Protein AF-A0A2N2MBZ8-F1 (afdb_monomer)

Sequence (70 aa):
AARIFAIADTFDAMTNDRPYRKAFYTEEALEEIQHCSNFQFDPEIVDAFLKAFEQARKPIANESSNLNSI

pLDDT: mean 87.84, std 14.91, range [50.06, 97.81]

Mean predicted aligned error: 7.7 Å

Secondary structure (DSSP, 8-state):
-HHHHHHHHHHHHHHS-BTTBPPPPHHHHHHHHHHTBTTTB-HHHHHHHHHHHHHHHS------------

Solvent-accessible surface area (backbone atoms only — not comparable to full-atom values): 4366 Å² total; per-residue (Å²): 112,70,72,59,50,52,52,51,52,52,45,53,62,35,54,38,74,47,102,89,43,78,41,42,54,70,66,59,42,51,50,50,53,57,70,36,38,77,76,80,40,59,49,72,55,47,53,50,49,55,53,52,51,54,57,70,66,46,76,82,76,76,85,85,76,86,90,84,88,129

Foldseek 3Di:
DVQLVVLVVQLCVQQDDDPVDDHDDSVVSLVVLCVCDPPNHDVVSNVVVVVVVVVVPPPPPPPPDDDDDD

Structure (mmCIF, N/CA/C/O backbone):
data_AF-A0A2N2MBZ8-F1
#
_entry.id   AF-A0A2N2MBZ8-F1
#
loop_
_atom_site.group_PDB
_atom_site.id
_atom_site.type_symbol
_atom_site.label_atom_id
_atom_site.label_alt_id
_atom_site.label_comp_id
_atom_site.label_asym_id
_atom_site.label_entity_id
_atom_site.label_seq_id
_atom_site.pdbx_PDB_ins_code
_atom_site.Cartn_x
_atom_site.Cartn_y
_atom_site.Cartn_z
_atom_site.occupancy
_atom_site.B_iso_or_equiv
_atom_site.auth_seq_id
_atom_site.auth_comp_id
_atom_site.auth_asym_id
_atom_site.auth_atom_id
_atom_site.pdbx_PDB_model_num
ATOM 1 N N . ALA A 1 1 ? -13.894 -8.716 -1.705 1.00 69.06 1 ALA A N 1
ATOM 2 C CA . ALA A 1 1 ? -12.727 -9.226 -2.457 1.00 69.06 1 ALA A CA 1
ATOM 3 C C . ALA A 1 1 ? -11.974 -8.108 -3.189 1.00 69.06 1 ALA A C 1
ATOM 5 O O . ALA A 1 1 ? -10.856 -7.823 -2.790 1.00 69.06 1 ALA A O 1
ATOM 6 N N . ALA A 1 2 ? -12.568 -7.417 -4.176 1.00 90.19 2 ALA A N 1
ATOM 7 C CA . ALA A 1 2 ? -11.860 -6.432 -5.020 1.00 90.19 2 ALA A CA 1
ATOM 8 C C . ALA A 1 2 ? -11.119 -5.305 -4.264 1.00 90.19 2 ALA A C 1
ATOM 10 O O . ALA A 1 2 ? -10.039 -4.905 -4.671 1.00 90.19 2 ALA A O 1
ATOM 11 N N . ARG A 1 3 ? -11.658 -4.832 -3.133 1.00 92.62 3 ARG A N 1
ATOM 12 C CA . ARG A 1 3 ? -11.064 -3.735 -2.345 1.00 92.62 3 ARG A CA 1
ATOM 13 C C . ARG A 1 3 ? -9.729 -4.106 -1.686 1.00 92.62 3 ARG A C 1
ATOM 15 O O . ARG A 1 3 ? -8.845 -3.271 -1.602 1.00 92.62 3 ARG A O 1
ATOM 22 N N . ILE A 1 4 ? -9.582 -5.363 -1.261 1.00 94.00 4 ILE A N 1
ATOM 23 C CA . ILE A 1 4 ? -8.326 -5.881 -0.695 1.00 94.00 4 ILE A CA 1
ATOM 24 C C . ILE A 1 4 ? -7.288 -6.024 -1.810 1.00 94.00 4 ILE A C 1
ATOM 26 O O . ILE A 1 4 ? -6.155 -5.580 -1.663 1.00 94.00 4 ILE A O 1
ATOM 30 N N . PHE A 1 5 ? -7.702 -6.586 -2.951 1.00 95.19 5 PHE A N 1
ATOM 31 C CA . PHE A 1 5 ? -6.834 -6.716 -4.121 1.00 95.19 5 PHE A CA 1
ATOM 32 C C . PHE A 1 5 ? -6.348 -5.364 -4.642 1.00 95.19 5 PHE A C 1
ATOM 34 O O . PHE A 1 5 ? -5.196 -5.270 -5.028 1.00 95.19 5 PHE A O 1
ATOM 41 N N . ALA A 1 6 ? -7.178 -4.319 -4.604 1.00 95.94 6 ALA A N 1
ATOM 42 C CA . ALA A 1 6 ? -6.772 -2.981 -5.029 1.00 95.94 6 ALA A CA 1
ATOM 43 C C . ALA A 1 6 ? -5.598 -2.428 -4.201 1.00 95.94 6 ALA A C 1
ATOM 45 O O . ALA A 1 6 ? -4.665 -1.864 -4.767 1.00 95.94 6 ALA A O 1
ATOM 46 N N . ILE A 1 7 ? -5.619 -2.621 -2.878 1.00 96.69 7 ILE A N 1
ATOM 47 C CA . ILE A 1 7 ? -4.513 -2.206 -2.004 1.00 96.69 7 ILE A CA 1
ATOM 48 C C . ILE A 1 7 ? -3.274 -3.064 -2.274 1.00 96.69 7 ILE A C 1
ATOM 50 O O . ILE A 1 7 ? -2.186 -2.519 -2.424 1.00 96.69 7 ILE A O 1
ATOM 54 N N . ALA A 1 8 ? -3.437 -4.385 -2.397 1.00 95.38 8 ALA A N 1
ATOM 55 C CA . ALA A 1 8 ? -2.325 -5.296 -2.669 1.00 95.38 8 ALA A CA 1
ATOM 56 C C . ALA A 1 8 ? -1.643 -5.018 -4.022 1.00 95.38 8 ALA A C 1
ATOM 58 O O . ALA A 1 8 ? -0.420 -4.959 -4.081 1.00 95.38 8 ALA A O 1
ATOM 59 N N . ASP A 1 9 ? -2.421 -4.799 -5.085 1.00 95.81 9 ASP A N 1
ATOM 60 C CA . ASP A 1 9 ? -1.919 -4.461 -6.423 1.00 95.81 9 ASP A CA 1
ATOM 61 C C . ASP A 1 9 ? -1.207 -3.103 -6.427 1.00 95.81 9 ASP A C 1
ATOM 63 O O . ASP A 1 9 ? -0.124 -2.964 -6.989 1.00 95.81 9 ASP A O 1
ATOM 67 N N . THR A 1 10 ? -1.765 -2.112 -5.721 1.00 96.06 10 THR A N 1
ATOM 68 C CA . THR A 1 10 ? -1.127 -0.794 -5.581 1.00 96.06 10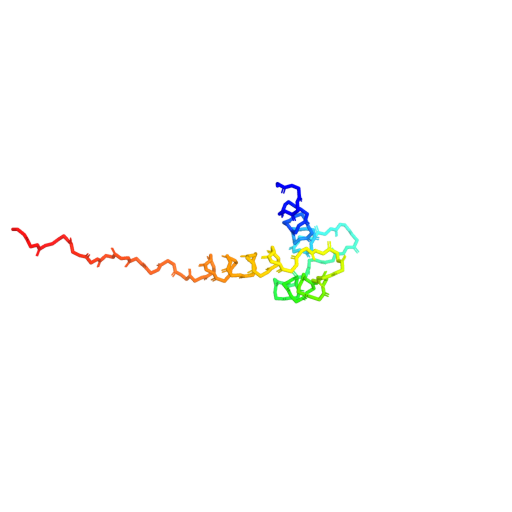 THR A CA 1
ATOM 69 C C . THR A 1 10 ? 0.188 -0.896 -4.810 1.00 96.06 10 THR A C 1
ATOM 71 O O . THR A 1 10 ? 1.188 -0.318 -5.232 1.00 96.06 10 THR A O 1
ATOM 74 N N . PHE A 1 11 ? 0.214 -1.647 -3.706 1.00 96.69 11 PHE A N 1
ATOM 75 C CA . PHE A 1 11 ? 1.428 -1.873 -2.924 1.00 96.69 11 PHE A CA 1
ATOM 76 C C . PHE A 1 11 ? 2.515 -2.549 -3.766 1.00 96.69 11 PHE A C 1
ATOM 78 O O . PHE A 1 11 ? 3.620 -2.020 -3.870 1.00 96.69 11 PHE A O 1
ATOM 85 N N . ASP A 1 12 ? 2.181 -3.653 -4.439 1.00 95.94 12 ASP A N 1
ATOM 86 C CA . ASP A 1 12 ? 3.105 -4.386 -5.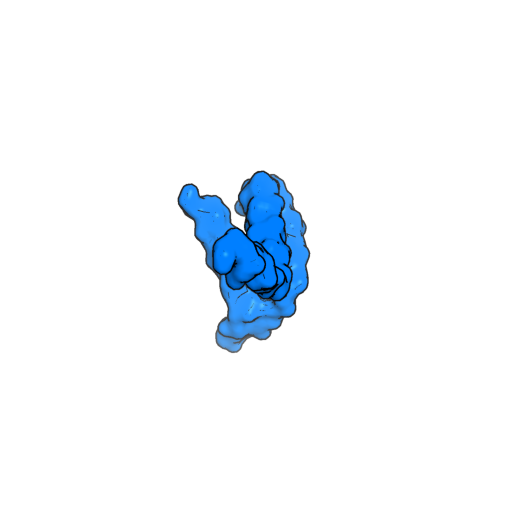311 1.00 95.94 12 ASP A CA 1
ATOM 87 C C . ASP A 1 12 ? 3.632 -3.503 -6.452 1.00 95.94 12 ASP A C 1
ATOM 89 O O . ASP A 1 12 ? 4.828 -3.483 -6.757 1.00 95.94 12 ASP A O 1
ATOM 93 N N . ALA A 1 13 ? 2.756 -2.686 -7.040 1.00 95.62 13 ALA A N 1
ATOM 94 C CA . ALA A 1 13 ? 3.138 -1.718 -8.054 1.00 95.62 13 ALA A CA 1
ATOM 95 C C . ALA A 1 13 ? 4.131 -0.668 -7.550 1.00 95.62 13 ALA A C 1
ATOM 97 O O . ALA A 1 13 ? 4.944 -0.193 -8.350 1.00 95.62 13 ALA A O 1
ATOM 98 N N . MET A 1 14 ? 4.057 -0.298 -6.269 1.00 96.69 14 MET A N 1
ATOM 99 C CA . MET A 1 14 ? 4.952 0.678 -5.660 1.00 96.69 14 MET A CA 1
ATOM 100 C C . MET A 1 14 ? 6.301 0.086 -5.274 1.00 96.69 14 MET A C 1
ATOM 102 O O . MET A 1 14 ? 7.313 0.755 -5.482 1.00 96.69 14 MET A O 1
ATOM 106 N N . THR A 1 15 ? 6.330 -1.132 -4.735 1.00 97.00 15 THR A N 1
ATOM 107 C CA . THR A 1 15 ? 7.541 -1.750 -4.166 1.00 97.00 15 THR A CA 1
ATOM 108 C C . THR A 1 15 ? 8.378 -2.537 -5.171 1.00 97.00 15 THR A C 1
ATOM 110 O O . THR A 1 15 ? 9.450 -3.022 -4.817 1.00 97.00 15 THR A O 1
ATOM 113 N N . ASN A 1 16 ? 7.924 -2.662 -6.418 1.00 95.06 16 ASN A N 1
ATOM 114 C CA . ASN A 1 16 ? 8.675 -3.311 -7.490 1.00 95.06 16 ASN A CA 1
ATOM 115 C C . ASN A 1 16 ? 9.193 -2.301 -8.519 1.00 95.06 16 ASN A C 1
ATOM 117 O O . ASN A 1 16 ? 8.506 -1.348 -8.894 1.00 95.06 16 ASN A O 1
ATOM 121 N N . ASP A 1 17 ? 10.410 -2.540 -9.015 1.00 93.81 17 ASP A N 1
ATOM 122 C CA . ASP A 1 17 ? 10.996 -1.747 -10.094 1.00 93.81 17 ASP A CA 1
ATOM 123 C C . ASP A 1 17 ? 10.140 -1.874 -11.364 1.00 93.81 17 ASP A C 1
ATOM 125 O O . ASP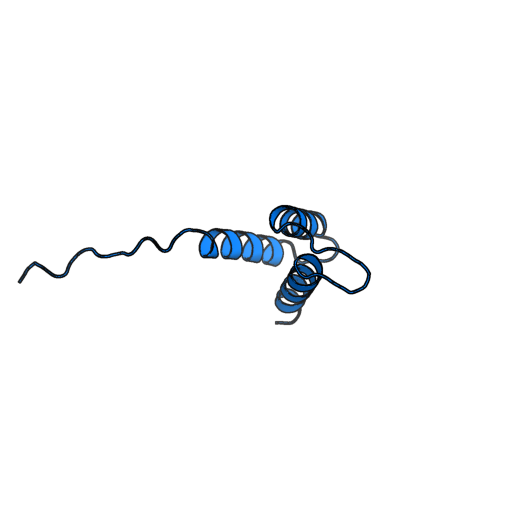 A 1 17 ? 9.735 -2.965 -11.774 1.00 93.81 17 ASP A O 1
ATOM 129 N N . ARG A 1 18 ? 9.903 -0.743 -12.030 1.00 90.38 18 ARG A N 1
ATOM 130 C CA . ARG A 1 18 ? 9.249 -0.680 -13.341 1.00 90.38 18 ARG A CA 1
ATOM 131 C C . ARG A 1 18 ? 10.202 -0.030 -14.348 1.00 90.38 18 ARG A C 1
ATOM 133 O O . ARG A 1 18 ? 11.056 0.756 -13.943 1.00 90.38 18 ARG A O 1
ATOM 140 N N . PRO A 1 19 ? 10.057 -0.272 -15.668 1.00 92.19 19 PRO A N 1
ATOM 141 C CA . PRO A 1 19 ? 10.989 0.253 -16.677 1.00 92.19 19 PRO A CA 1
ATOM 142 C C . PRO A 1 19 ? 11.247 1.771 -16.616 1.00 92.19 19 PRO A C 1
ATOM 144 O O . PRO A 1 19 ? 12.291 2.228 -17.068 1.00 92.19 19 PRO A O 1
ATOM 147 N N . TYR A 1 20 ? 10.317 2.542 -16.040 1.00 89.94 20 TYR A N 1
ATOM 148 C CA . TYR A 1 20 ? 10.364 4.006 -15.962 1.00 89.94 20 TYR A CA 1
ATOM 149 C C . TYR A 1 20 ? 10.380 4.567 -14.532 1.00 89.94 20 TYR A C 1
ATOM 151 O O . TYR A 1 20 ? 10.344 5.784 -14.359 1.00 89.94 20 TYR A O 1
ATOM 159 N N . ARG A 1 21 ? 10.390 3.715 -13.498 1.00 89.81 21 ARG A N 1
ATOM 160 C CA . ARG A 1 21 ? 10.333 4.154 -12.096 1.00 89.81 21 ARG A CA 1
ATOM 161 C C . ARG A 1 21 ? 11.039 3.157 -11.193 1.00 89.81 21 ARG A C 1
ATOM 163 O O . ARG A 1 21 ? 10.828 1.954 -11.316 1.00 89.81 21 ARG A O 1
ATOM 170 N N . LYS A 1 22 ? 11.819 3.670 -10.247 1.00 92.88 22 LYS A N 1
ATOM 171 C CA . LYS A 1 22 ? 12.349 2.861 -9.153 1.00 92.88 22 LYS A CA 1
ATOM 172 C C . LYS A 1 22 ? 11.246 2.474 -8.166 1.00 92.88 22 LYS A C 1
ATOM 174 O O . LYS A 1 22 ? 10.278 3.224 -7.979 1.00 92.88 22 LYS A O 1
ATOM 179 N N . ALA A 1 23 ? 11.402 1.297 -7.573 1.00 95.31 23 ALA A N 1
ATOM 180 C CA . ALA A 1 23 ? 10.618 0.859 -6.433 1.00 95.31 23 ALA A CA 1
ATOM 181 C C . ALA A 1 23 ? 10.709 1.886 -5.298 1.00 95.31 23 ALA A C 1
ATOM 183 O O . ALA A 1 23 ? 11.759 2.489 -5.077 1.00 95.31 23 ALA A O 1
ATOM 184 N N . PHE A 1 24 ? 9.601 2.067 -4.589 1.00 93.94 24 PHE A N 1
ATOM 185 C CA . PHE A 1 24 ? 9.583 2.757 -3.307 1.00 93.94 24 PHE A CA 1
ATOM 186 C C . PHE A 1 24 ? 10.148 1.844 -2.229 1.00 93.94 24 PHE A C 1
ATOM 188 O O . PHE A 1 24 ? 10.045 0.613 -2.319 1.00 93.94 24 PHE A O 1
ATOM 195 N N . TYR A 1 25 ? 10.695 2.451 -1.180 1.00 96.19 25 TYR A N 1
ATOM 196 C CA . TYR A 1 25 ? 10.897 1.732 0.064 1.00 96.19 25 TYR A CA 1
ATOM 197 C C . TYR A 1 25 ? 9.545 1.268 0.608 1.00 96.19 25 TYR A C 1
ATOM 199 O O . TYR A 1 25 ? 8.496 1.861 0.352 1.00 96.19 25 TYR A O 1
ATOM 207 N N . THR A 1 26 ? 9.569 0.171 1.360 1.00 95.19 26 THR A N 1
ATOM 208 C CA . THR A 1 26 ? 8.350 -0.399 1.943 1.00 95.19 26 THR A CA 1
ATOM 209 C C . THR A 1 26 ? 7.618 0.637 2.790 1.00 95.19 26 THR A C 1
ATOM 211 O O . THR A 1 26 ? 6.411 0.789 2.661 1.00 95.19 26 THR A O 1
ATOM 214 N N . GLU A 1 27 ? 8.351 1.383 3.608 1.00 95.94 27 GLU A N 1
ATOM 215 C CA . GLU A 1 27 ? 7.818 2.418 4.485 1.00 95.94 27 GLU A CA 1
ATOM 216 C C . GLU A 1 27 ? 7.121 3.534 3.689 1.00 95.94 27 GLU A C 1
ATOM 218 O O . GLU A 1 27 ? 5.985 3.874 4.002 1.00 95.94 27 GLU A O 1
ATOM 223 N N . GLU A 1 28 ? 7.728 4.010 2.599 1.00 97.19 28 GLU A N 1
ATOM 224 C CA . GLU A 1 28 ? 7.126 5.019 1.711 1.00 97.19 28 GLU A CA 1
ATOM 225 C C . GL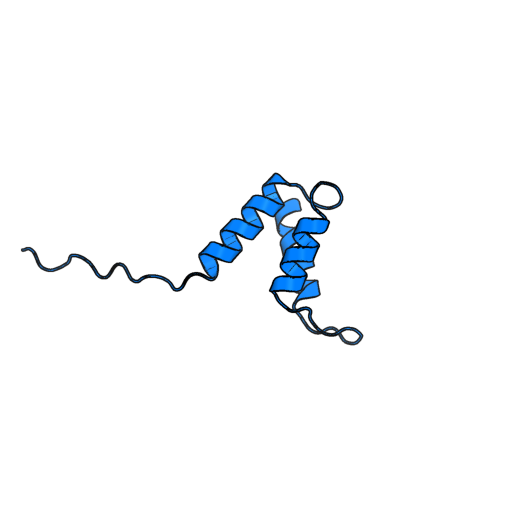U A 1 28 ? 5.831 4.507 1.058 1.00 97.19 28 GLU A C 1
ATOM 227 O O . GLU A 1 28 ? 4.846 5.233 0.944 1.00 97.19 28 GLU A O 1
ATOM 232 N N . ALA A 1 29 ? 5.802 3.234 0.649 1.00 97.12 29 ALA A N 1
ATOM 233 C CA . ALA A 1 29 ? 4.607 2.614 0.082 1.00 97.12 29 ALA A CA 1
ATOM 234 C C . ALA A 1 29 ? 3.474 2.465 1.119 1.00 97.12 29 ALA A C 1
ATOM 236 O O . ALA A 1 29 ? 2.301 2.623 0.775 1.00 97.12 29 ALA A O 1
ATOM 237 N N . LEU A 1 30 ? 3.804 2.172 2.382 1.00 97.06 30 LEU A N 1
ATOM 238 C CA . LEU A 1 30 ? 2.827 2.095 3.474 1.00 97.06 30 LEU A CA 1
ATOM 239 C C . LEU A 1 30 ? 2.269 3.480 3.833 1.00 97.06 30 LEU A C 1
ATOM 241 O O . LEU A 1 30 ? 1.057 3.606 4.021 1.00 97.06 30 LEU A O 1
ATOM 245 N N . GLU A 1 31 ? 3.127 4.503 3.885 1.00 97.69 31 GLU A N 1
ATOM 246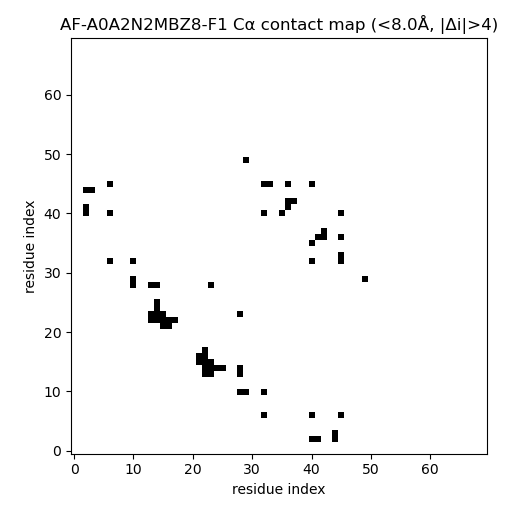 C CA . GLU A 1 31 ? 2.722 5.899 4.094 1.00 97.69 31 GLU A CA 1
ATOM 247 C C . GLU A 1 31 ? 1.769 6.367 2.990 1.00 97.69 31 GLU A C 1
ATOM 249 O O . GLU A 1 31 ? 0.711 6.919 3.285 1.00 97.69 31 GLU A O 1
ATOM 254 N N . GLU A 1 32 ? 2.072 6.067 1.724 1.00 97.50 32 GLU A N 1
ATOM 255 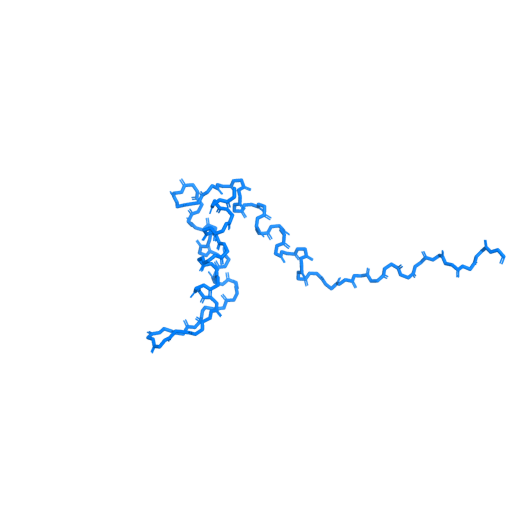C CA . GLU A 1 32 ? 1.203 6.433 0.601 1.00 97.50 32 GLU A CA 1
ATOM 256 C C . GLU A 1 32 ? -0.170 5.744 0.675 1.00 97.50 32 GLU A C 1
ATOM 258 O O . GLU A 1 32 ? -1.205 6.390 0.505 1.00 97.50 32 GLU A O 1
ATOM 263 N N . ILE A 1 33 ? -0.222 4.448 1.010 1.00 97.75 33 ILE A N 1
ATOM 264 C CA . ILE A 1 33 ? -1.501 3.738 1.214 1.00 97.75 33 ILE A CA 1
ATOM 265 C C . ILE A 1 33 ? -2.316 4.385 2.336 1.00 97.75 33 ILE A C 1
ATOM 267 O O . ILE A 1 33 ? -3.538 4.518 2.211 1.00 97.75 33 ILE A O 1
ATOM 271 N N . GLN A 1 34 ? -1.654 4.801 3.418 1.00 97.44 34 GLN A N 1
ATOM 272 C CA . GLN A 1 34 ? -2.303 5.497 4.520 1.00 97.44 34 GLN A CA 1
ATOM 273 C C . GLN A 1 34 ? -2.816 6.880 4.097 1.00 97.44 34 GLN A C 1
ATOM 275 O O . GLN A 1 34 ? -3.950 7.227 4.433 1.00 97.44 34 GLN A O 1
ATOM 280 N N . HIS A 1 35 ? -2.041 7.646 3.326 1.00 97.25 35 HIS A N 1
ATOM 281 C CA . HIS A 1 35 ? -2.459 8.943 2.781 1.00 97.25 35 HIS A CA 1
ATOM 282 C C . HIS A 1 35 ? -3.673 8.825 1.849 1.00 97.25 35 HIS A C 1
ATOM 284 O O . HIS A 1 35 ? -4.560 9.678 1.873 1.00 97.25 35 HIS A O 1
ATOM 290 N N . CYS A 1 36 ? -3.755 7.744 1.074 1.00 95.88 36 CYS A N 1
ATOM 291 C CA . CYS A 1 36 ? -4.874 7.443 0.180 1.00 95.88 36 CYS A CA 1
ATOM 292 C C . CYS A 1 36 ? -6.135 6.912 0.898 1.00 95.88 36 CYS A C 1
ATOM 294 O O . CYS A 1 36 ? -7.163 6.658 0.250 1.00 95.88 36 CYS A O 1
ATOM 296 N N . SER A 1 37 ? -6.084 6.744 2.224 1.00 95.31 37 SER A N 1
ATOM 297 C CA . SER A 1 37 ? -7.222 6.332 3.050 1.00 95.31 37 SER A CA 1
ATOM 298 C C . SER A 1 37 ? -8.364 7.353 2.987 1.00 95.31 37 SER A C 1
ATOM 300 O O . SER A 1 37 ? -8.136 8.557 2.919 1.00 95.31 37 SER A O 1
ATOM 302 N N . ASN A 1 38 ? -9.613 6.884 3.023 1.00 89.44 38 ASN A N 1
ATOM 303 C CA . ASN A 1 38 ? -10.854 7.672 2.894 1.00 89.44 38 ASN A CA 1
ATOM 304 C C . ASN A 1 38 ? -11.138 8.277 1.506 1.00 89.44 38 ASN A C 1
ATOM 306 O O . ASN A 1 38 ? -12.263 8.725 1.285 1.00 89.44 38 ASN A O 1
ATOM 310 N N . PHE A 1 39 ? -10.181 8.288 0.573 1.00 90.88 39 PHE A N 1
ATOM 311 C CA . PHE A 1 39 ? -10.404 8.778 -0.793 1.00 90.88 39 PHE A CA 1
ATOM 312 C C . PHE A 1 39 ? -10.353 7.655 -1.830 1.00 90.88 39 PHE A C 1
ATOM 314 O O . PHE A 1 39 ? -11.329 7.419 -2.540 1.00 90.88 39 PHE A O 1
ATOM 321 N N . GLN A 1 40 ? -9.229 6.943 -1.905 1.00 93.81 40 GLN A N 1
ATOM 322 C CA . GLN A 1 40 ? -9.026 5.866 -2.876 1.00 93.81 40 GLN A CA 1
ATOM 323 C C . GLN A 1 40 ? -9.315 4.491 -2.270 1.00 93.81 40 GLN A C 1
ATOM 325 O O . GLN A 1 40 ? -9.784 3.586 -2.965 1.00 93.81 40 GLN A O 1
ATOM 330 N N . PHE A 1 41 ? -9.066 4.338 -0.968 1.00 96.88 41 PHE A N 1
ATOM 331 C CA . PHE A 1 41 ? -9.209 3.073 -0.256 1.00 96.88 41 PHE A CA 1
ATOM 332 C C . PHE A 1 41 ? -10.176 3.180 0.922 1.00 96.88 41 PHE A C 1
ATOM 334 O O . PHE A 1 41 ? -10.363 4.246 1.508 1.00 96.88 41 PHE A O 1
ATOM 341 N N . ASP A 1 42 ? -10.785 2.043 1.274 1.00 96.81 42 ASP A N 1
ATOM 342 C CA . ASP A 1 42 ? -11.556 1.933 2.513 1.00 96.81 42 ASP A CA 1
ATOM 343 C C . ASP A 1 42 ? -10.617 2.074 3.718 1.00 96.81 42 ASP A C 1
ATOM 345 O O . ASP A 1 42 ? -9.689 1.265 3.826 1.00 96.81 42 ASP A O 1
ATOM 349 N N . PRO A 1 43 ? -10.874 3.015 4.637 1.00 96.88 43 PRO A N 1
ATOM 350 C CA . PRO A 1 43 ? -10.119 3.144 5.879 1.00 96.88 43 PRO A CA 1
ATOM 351 C C . PRO A 1 43 ? -10.028 1.854 6.693 1.00 96.88 43 PRO A C 1
ATOM 353 O O . PRO A 1 43 ? -8.953 1.524 7.184 1.00 96.88 43 PRO A O 1
ATOM 356 N N . GLU A 1 44 ? -11.114 1.083 6.799 1.00 96.94 44 GLU A N 1
ATOM 357 C CA . GLU A 1 44 ? -11.125 -0.166 7.569 1.00 96.94 44 GLU A CA 1
ATOM 358 C C . GLU A 1 44 ? -10.196 -1.216 6.951 1.00 96.94 44 GLU A C 1
ATOM 360 O O . GLU A 1 44 ? -9.554 -1.996 7.659 1.00 96.94 44 GLU A O 1
ATOM 365 N N . ILE A 1 45 ? -10.092 -1.230 5.620 1.00 96.62 45 ILE A N 1
ATOM 366 C CA . ILE A 1 45 ? -9.227 -2.172 4.905 1.00 96.62 45 ILE A CA 1
ATOM 367 C C . ILE A 1 45 ? -7.775 -1.694 4.940 1.00 96.62 45 ILE A C 1
ATOM 369 O O . ILE A 1 45 ? -6.884 -2.527 5.097 1.00 96.62 45 ILE A O 1
ATOM 373 N N . VAL A 1 46 ? -7.526 -0.384 4.844 1.00 97.81 46 VAL A N 1
ATOM 374 C CA . VAL A 1 46 ? -6.188 0.196 5.045 1.00 97.81 46 VAL A CA 1
ATOM 375 C C . VAL A 1 46 ? -5.667 -0.173 6.433 1.00 97.81 46 VAL A C 1
ATOM 377 O O . VAL A 1 46 ? -4.589 -0.754 6.544 1.00 97.81 46 VAL A O 1
ATOM 380 N N . ASP A 1 47 ? -6.463 0.046 7.479 1.00 97.62 47 ASP A N 1
ATOM 381 C CA . ASP A 1 47 ? -6.104 -0.320 8.850 1.00 97.62 47 ASP A CA 1
ATOM 382 C C . ASP A 1 47 ? -5.815 -1.818 8.998 1.00 97.62 47 ASP A C 1
ATOM 384 O O . ASP A 1 47 ? -4.848 -2.211 9.658 1.00 97.62 47 ASP A O 1
ATOM 388 N N . ALA A 1 48 ? -6.644 -2.673 8.392 1.00 96.81 48 ALA A N 1
ATOM 389 C CA . ALA A 1 48 ? -6.435 -4.118 8.413 1.00 96.81 48 ALA A CA 1
ATOM 390 C C . ALA A 1 48 ? -5.145 -4.526 7.683 1.00 96.81 48 ALA A C 1
ATOM 392 O O . ALA A 1 48 ? -4.399 -5.366 8.189 1.00 96.81 48 ALA A O 1
ATOM 393 N N . PHE A 1 49 ? -4.859 -3.918 6.529 1.00 96.56 49 PHE A N 1
ATOM 394 C CA . PHE A 1 49 ? -3.649 -4.169 5.749 1.00 96.56 49 PHE A CA 1
ATOM 395 C C . PHE A 1 49 ? -2.387 -3.774 6.524 1.00 96.56 49 PHE A C 1
ATOM 397 O O . PHE A 1 49 ? -1.480 -4.594 6.649 1.00 96.56 49 PHE A O 1
ATOM 404 N N . LEU A 1 50 ? -2.353 -2.573 7.114 1.00 96.31 50 LEU A N 1
ATOM 405 C CA . LEU A 1 50 ? -1.207 -2.094 7.896 1.00 96.31 50 LEU A CA 1
ATOM 406 C C . LEU A 1 50 ? -0.927 -2.997 9.108 1.00 96.31 50 LEU A C 1
ATOM 408 O O . LEU A 1 50 ? 0.217 -3.390 9.342 1.00 96.31 50 LEU A O 1
ATOM 412 N N . LYS A 1 51 ? -1.977 -3.401 9.838 1.00 96.31 51 LYS A N 1
ATOM 413 C CA . LYS A 1 51 ? -1.860 -4.339 10.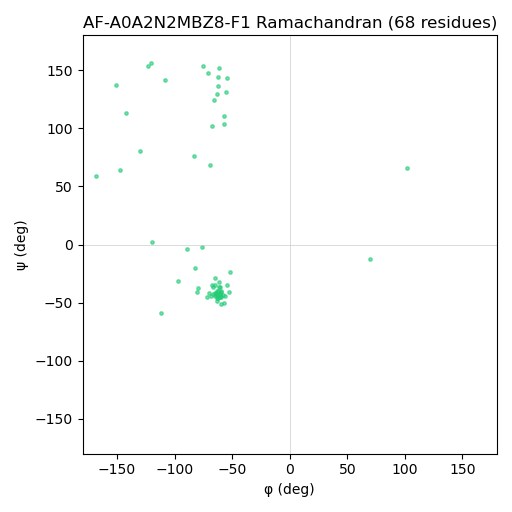970 1.00 96.31 51 LYS A CA 1
ATOM 414 C C . LYS A 1 51 ? -1.340 -5.706 10.529 1.00 96.31 51 LYS A C 1
ATOM 416 O O . LYS A 1 51 ? -0.451 -6.258 11.176 1.00 96.31 51 LYS A O 1
ATOM 421 N N . ALA A 1 52 ? -1.881 -6.253 9.440 1.00 95.00 52 ALA A N 1
ATOM 422 C CA . ALA A 1 52 ? -1.443 -7.538 8.903 1.00 95.00 52 ALA A CA 1
ATOM 423 C C . ALA A 1 52 ? 0.021 -7.487 8.442 1.00 95.00 52 ALA A C 1
ATOM 425 O O . ALA A 1 52 ? 0.786 -8.413 8.713 1.00 95.00 52 ALA A O 1
ATOM 426 N N . PHE A 1 53 ? 0.431 -6.387 7.806 1.00 94.00 53 PHE A N 1
ATOM 427 C CA . PHE A 1 53 ? 1.806 -6.177 7.366 1.00 94.00 53 PHE A CA 1
ATOM 428 C C . PHE A 1 53 ? 2.780 -6.124 8.551 1.00 94.00 53 PHE A C 1
ATOM 430 O O . PHE A 1 53 ? 3.801 -6.812 8.550 1.00 94.00 53 PHE A O 1
ATOM 437 N N . GLU A 1 54 ? 2.444 -5.374 9.606 1.00 92.75 54 GLU A N 1
ATOM 438 C CA . GLU A 1 54 ? 3.254 -5.306 10.827 1.00 92.75 54 GLU A CA 1
ATOM 439 C C . GLU A 1 54 ? 3.398 -6.683 11.495 1.00 92.75 54 GLU A C 1
ATOM 441 O O . GLU A 1 54 ? 4.491 -7.062 11.919 1.00 92.75 54 GLU A O 1
ATOM 446 N N . GLN A 1 55 ? 2.309 -7.456 11.563 1.00 92.12 55 GLN A N 1
ATOM 447 C CA . GLN A 1 55 ? 2.320 -8.814 12.111 1.00 92.12 55 GLN A CA 1
ATOM 448 C C . GLN A 1 55 ? 3.192 -9.763 11.289 1.00 92.12 55 GLN A C 1
ATOM 450 O O . GLN A 1 55 ? 3.979 -10.505 11.870 1.00 92.12 55 GLN A O 1
ATOM 455 N N . ALA A 1 56 ? 3.102 -9.710 9.960 1.00 89.88 56 ALA A N 1
ATOM 456 C CA . ALA A 1 56 ? 3.921 -10.532 9.072 1.00 89.88 56 ALA A CA 1
ATOM 457 C C . ALA A 1 56 ? 5.418 -10.194 9.166 1.00 89.88 56 ALA A C 1
ATOM 459 O O . ALA A 1 56 ? 6.265 -11.056 8.941 1.00 89.88 56 ALA A O 1
ATOM 460 N N . ARG A 1 57 ? 5.750 -8.942 9.508 1.00 86.31 57 ARG A N 1
ATOM 461 C CA . ARG A 1 57 ? 7.134 -8.481 9.664 1.00 86.31 57 ARG A CA 1
ATOM 462 C C . ARG A 1 57 ? 7.735 -8.815 11.027 1.00 86.31 57 ARG A C 1
ATOM 464 O O . ARG A 1 57 ? 8.960 -8.812 11.164 1.00 86.31 57 ARG A O 1
ATOM 471 N N . LYS A 1 58 ? 6.907 -9.075 12.045 1.00 81.94 58 LYS A N 1
ATOM 472 C CA . LYS A 1 58 ? 7.401 -9.547 13.342 1.00 81.94 58 LYS A CA 1
ATOM 473 C C . LYS A 1 58 ? 8.058 -10.912 13.122 1.00 81.94 58 LYS A C 1
ATOM 475 O O . LYS A 1 58 ? 7.445 -11.775 12.495 1.00 81.94 58 LYS A O 1
ATOM 480 N N . PRO A 1 59 ? 9.296 -11.126 13.605 1.00 71.25 59 PRO A N 1
ATOM 481 C CA . PRO A 1 59 ? 9.892 -12.450 13.553 1.00 71.25 59 PRO A CA 1
ATOM 482 C C . PRO A 1 59 ? 8.933 -13.409 14.248 1.00 71.25 59 PRO A C 1
ATOM 484 O O . PRO A 1 59 ? 8.439 -13.098 15.334 1.00 71.25 59 PRO A O 1
ATOM 487 N N . ILE A 1 60 ? 8.644 -14.538 13.600 1.00 65.69 60 ILE A N 1
ATOM 488 C CA . ILE A 1 60 ? 7.839 -15.599 14.197 1.00 65.69 60 ILE A CA 1
ATOM 489 C C . ILE A 1 60 ? 8.559 -15.981 15.490 1.00 65.69 60 ILE A C 1
ATOM 491 O O . ILE A 1 60 ? 9.622 -16.602 15.465 1.00 65.69 60 ILE A O 1
ATOM 495 N N . ALA A 1 61 ? 8.032 -15.526 16.626 1.00 65.25 61 ALA A N 1
ATOM 496 C CA . ALA A 1 61 ? 8.481 -15.997 17.916 1.00 65.25 61 ALA A CA 1
ATOM 497 C C . ALA A 1 61 ? 8.046 -17.459 17.969 1.00 65.25 61 ALA A C 1
ATOM 499 O O . ALA A 1 61 ? 6.861 -17.753 18.102 1.00 65.25 61 ALA A O 1
ATOM 500 N N . ASN A 1 62 ? 8.993 -18.370 17.753 1.00 57.44 62 ASN A N 1
ATOM 501 C CA . ASN A 1 62 ? 8.737 -19.794 17.872 1.00 57.44 62 ASN A CA 1
ATOM 502 C C . ASN A 1 62 ? 8.221 -20.054 19.291 1.00 57.44 62 ASN A C 1
ATOM 504 O O . ASN A 1 62 ? 8.991 -19.969 20.250 1.00 57.44 62 ASN A O 1
ATOM 508 N N . GLU A 1 63 ? 6.943 -20.401 19.431 1.00 60.34 63 GLU A N 1
ATOM 509 C CA . GLU A 1 63 ? 6.415 -21.047 20.632 1.00 60.34 63 GLU A CA 1
ATOM 510 C C . GLU A 1 63 ? 6.981 -22.474 20.715 1.00 60.34 63 GLU A C 1
ATOM 512 O O . GLU A 1 63 ? 6.286 -23.474 20.571 1.00 60.34 63 GLU A O 1
ATOM 517 N N . SER A 1 64 ? 8.286 -22.585 20.957 1.00 56.25 64 SER A N 1
ATOM 518 C CA . SER A 1 64 ? 8.874 -23.790 21.532 1.00 56.25 64 SER A CA 1
ATOM 519 C C . SER A 1 64 ? 8.695 -23.690 23.037 1.00 56.2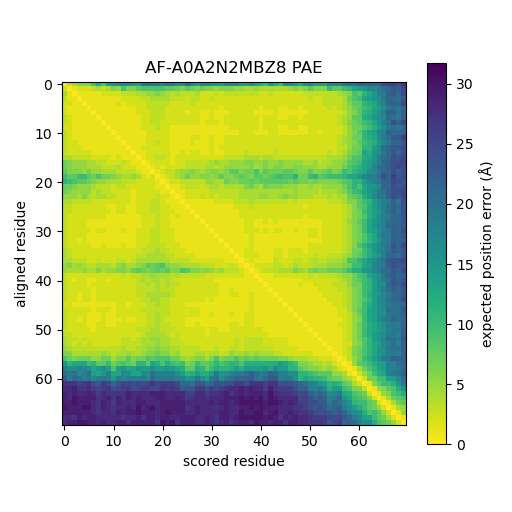5 64 SER A C 1
ATOM 521 O O . SER A 1 64 ? 9.612 -23.337 23.776 1.00 56.25 64 SER A O 1
ATOM 523 N N . SER A 1 65 ? 7.480 -23.929 23.513 1.00 54.22 65 SER A N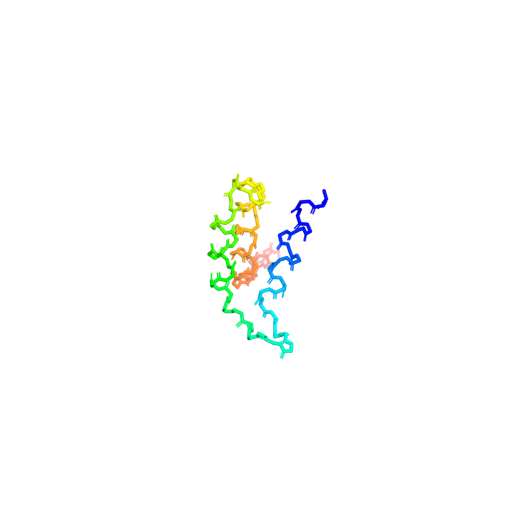 1
ATOM 524 C CA . SER A 1 65 ? 7.225 -24.115 24.935 1.00 54.22 65 SER A CA 1
ATOM 525 C C . SER A 1 65 ? 6.174 -25.198 25.111 1.00 54.22 65 SER A C 1
ATOM 527 O O . SER A 1 65 ? 5.005 -25.004 24.807 1.00 54.22 65 SER A O 1
ATOM 529 N N . ASN A 1 66 ? 6.638 -26.307 25.687 1.00 50.12 66 ASN A N 1
ATOM 530 C CA . ASN A 1 66 ? 5.873 -27.352 26.364 1.00 50.12 66 ASN A CA 1
ATOM 531 C C . ASN A 1 66 ? 5.589 -28.661 25.604 1.00 50.12 66 ASN A C 1
ATOM 533 O O . ASN A 1 66 ? 4.450 -29.056 25.386 1.00 50.12 66 ASN A O 1
ATOM 537 N N . LEU A 1 67 ? 6.663 -29.402 25.323 1.00 51.03 67 LEU A N 1
ATOM 538 C CA . LEU A 1 67 ? 6.657 -30.868 25.310 1.00 51.03 67 LEU A CA 1
ATOM 539 C C . LEU A 1 67 ? 7.842 -31.330 26.163 1.00 51.03 67 LEU A C 1
ATOM 541 O O . LEU A 1 67 ? 8.911 -31.559 25.619 1.00 51.03 67 LEU A O 1
ATOM 545 N N . ASN A 1 68 ? 7.687 -31.339 27.493 1.00 50.06 68 ASN A N 1
ATOM 546 C CA . ASN A 1 68 ? 8.495 -32.125 28.448 1.00 50.06 68 ASN A CA 1
ATOM 547 C C . ASN A 1 68 ? 7.833 -32.107 29.841 1.00 50.06 68 ASN A C 1
ATOM 549 O O . ASN A 1 68 ? 8.392 -31.633 30.828 1.00 50.06 68 ASN A O 1
ATOM 553 N N . SER A 1 69 ? 6.596 -32.589 29.923 1.00 50.19 69 SER A N 1
ATOM 554 C CA . SER A 1 69 ? 5.953 -32.927 31.198 1.00 50.19 69 SER A CA 1
ATOM 555 C C . SER A 1 69 ? 5.012 -34.108 31.002 1.00 50.19 69 SER A C 1
ATOM 557 O O . SER A 1 69 ? 3.803 -33.951 31.131 1.00 50.19 69 SER A O 1
ATOM 559 N N . ILE A 1 70 ? 5.579 -35.266 30.648 1.00 51.91 70 ILE A N 1
ATOM 560 C CA . ILE A 1 70 ? 5.068 -36.602 30.998 1.00 51.91 70 ILE A CA 1
ATOM 561 C C . ILE A 1 70 ? 6.281 -37.487 31.278 1.00 51.91 70 ILE A C 1
ATOM 563 O O . ILE A 1 70 ? 7.209 -37.456 30.438 1.00 51.91 70 ILE A O 1
#

Nearest PDB structures (foldseek):
  4r8z-assembly1_B  TM=9.401E-01  e=2.447E-02  Pseudomonas aeruginosa PAO1
  5ghe-assembly1_A  TM=3.219E-01  e=3.010E+00  Bacillus thuringiensis
  8jsn-assembly1_B  TM=3.245E-01  e=9.230E+00  Ebola virus

Radius of gyration: 16.85 Å; Cα contacts (8 Å, |Δi|>4): 35; chains: 1; bounding box: 25×46×48 Å